Protein AF-A0A8J3BRT6-F1 (afdb_monomer_lite)

Organism: NCBI:txid53372

Foldseek 3Di:
DDDDPPPDDDFPCPPPDPDDDDDDDDDDDDDDDDDDDDDDDDDDDDDDYDDDDDDDDDDPVPPPCPPPPPDDDDDDDQDPDDDEEPQTWDWFAQPLPPGTWIWYFYQQFIWTFGDPVRHTHDIDTPDGGGDEEPVTWDWGPPPPPRHTWIWHDYPVDIDTHHRD

Structure (mmCIF, N/CA/C/O backbone):
data_AF-A0A8J3BRT6-F1
#
_entry.id   AF-A0A8J3BRT6-F1
#
loop_
_atom_site.group_PDB
_atom_site.id
_atom_site.type_symbol
_atom_site.label_atom_id
_atom_site.label_alt_id
_atom_site.label_comp_id
_atom_site.label_asym_id
_atom_site.label_entity_id
_atom_site.label_seq_id
_atom_site.pdbx_PDB_ins_code
_atom_site.Cartn_x
_atom_site.Cartn_y
_atom_site.Cartn_z
_atom_site.occupancy
_atom_site.B_iso_or_equiv
_atom_site.auth_seq_id
_atom_site.auth_comp_id
_atom_site.auth_asym_id
_atom_site.auth_atom_id
_atom_site.pdbx_PDB_model_num
ATOM 1 N N . MET A 1 1 ? -22.783 -34.781 13.303 1.00 38.72 1 MET A N 1
ATOM 2 C CA . MET A 1 1 ? -21.847 -34.398 12.225 1.00 38.72 1 MET A CA 1
ATOM 3 C C . MET A 1 1 ? -21.995 -32.903 12.077 1.00 38.72 1 MET A C 1
ATOM 5 O O . MET A 1 1 ? -22.949 -32.468 11.445 1.00 38.72 1 MET A O 1
ATOM 9 N N . ASP A 1 2 ? -21.157 -32.135 12.764 1.00 39.28 2 ASP A N 1
ATOM 10 C CA . ASP A 1 2 ? -21.361 -30.690 12.859 1.00 39.28 2 ASP A CA 1
ATOM 11 C C . ASP A 1 2 ? -20.908 -29.977 11.587 1.00 39.28 2 ASP A C 1
ATOM 13 O O . ASP A 1 2 ? -19.890 -30.316 10.980 1.00 39.28 2 ASP A O 1
ATOM 17 N N . GLY A 1 3 ? -21.722 -29.020 11.147 1.00 39.62 3 GLY A N 1
ATOM 18 C CA . GLY A 1 3 ? -21.533 -28.342 9.875 1.00 39.62 3 GLY A CA 1
ATOM 19 C C . GLY A 1 3 ? -20.547 -27.187 9.984 1.00 39.62 3 GLY A C 1
ATOM 20 O O . GLY A 1 3 ? -20.805 -26.216 10.691 1.00 39.62 3 GLY A O 1
ATOM 21 N N . VAL A 1 4 ? -19.473 -27.231 9.196 1.00 33.94 4 VAL A N 1
ATOM 22 C CA . VAL A 1 4 ? -18.659 -26.044 8.908 1.00 33.94 4 VAL A CA 1
ATOM 23 C C . VAL A 1 4 ? -19.197 -25.396 7.635 1.00 33.94 4 VAL A C 1
ATOM 25 O O . VAL A 1 4 ? -18.718 -25.649 6.529 1.00 33.94 4 VAL A O 1
ATOM 28 N N . VAL A 1 5 ? -20.221 -24.551 7.787 1.00 37.09 5 VAL A N 1
ATOM 29 C CA . VAL A 1 5 ? -20.625 -23.632 6.715 1.00 37.09 5 VAL A CA 1
ATOM 30 C C . VAL A 1 5 ? -19.534 -22.572 6.597 1.00 37.09 5 VAL A C 1
ATOM 32 O O . VAL A 1 5 ? -19.518 -21.592 7.341 1.00 37.09 5 VAL A O 1
ATOM 35 N N . MET A 1 6 ? -18.601 -22.783 5.668 1.00 33.81 6 MET A N 1
ATOM 36 C CA . MET A 1 6 ? -17.583 -21.796 5.317 1.00 33.81 6 MET A CA 1
ATOM 37 C C . MET A 1 6 ? -18.263 -20.560 4.722 1.00 33.81 6 MET A C 1
ATOM 39 O O . MET A 1 6 ? -18.552 -20.501 3.527 1.00 33.81 6 MET A O 1
ATOM 43 N N . ALA A 1 7 ? -18.539 -19.570 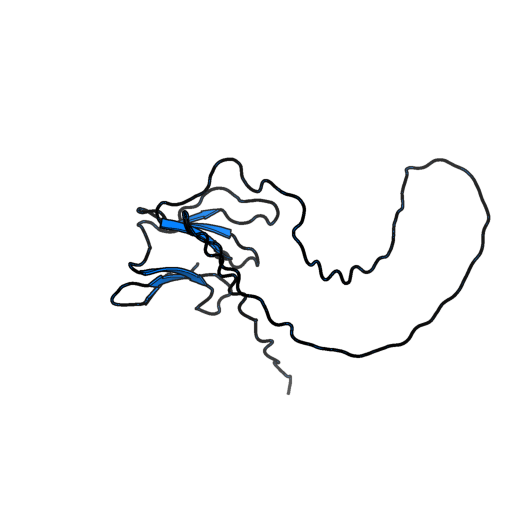5.571 1.00 41.38 7 ALA A N 1
ATOM 44 C CA . ALA A 1 7 ? -19.063 -18.277 5.162 1.00 41.38 7 ALA A CA 1
ATOM 45 C C . ALA A 1 7 ? -18.019 -17.572 4.284 1.00 41.38 7 ALA A C 1
ATOM 47 O O . ALA A 1 7 ? -17.071 -16.967 4.786 1.00 41.38 7 ALA A O 1
ATOM 48 N N . GLY A 1 8 ? -18.179 -17.694 2.963 1.00 35.12 8 GLY A N 1
ATOM 49 C CA . GLY A 1 8 ? -17.242 -17.159 1.981 1.00 35.12 8 GLY A CA 1
ATOM 50 C C . GLY A 1 8 ? -17.027 -15.662 2.181 1.00 35.12 8 GLY A C 1
ATOM 51 O O . GLY A 1 8 ? -17.916 -14.858 1.886 1.00 35.12 8 GLY A O 1
ATOM 52 N N . ARG A 1 9 ? -15.840 -15.291 2.679 1.00 48.44 9 ARG A N 1
ATOM 53 C CA . ARG A 1 9 ? -15.422 -13.895 2.836 1.00 48.44 9 ARG A CA 1
ATOM 54 C C . ARG A 1 9 ? -15.452 -13.239 1.456 1.00 48.44 9 ARG A C 1
ATOM 56 O O . ARG A 1 9 ? -14.611 -13.529 0.610 1.00 48.44 9 ARG A O 1
ATOM 63 N N . LYS A 1 10 ? -16.436 -12.370 1.207 1.00 36.78 10 LYS A N 1
ATOM 64 C CA . LYS A 1 10 ? -16.496 -11.599 -0.039 1.00 36.78 10 LYS A CA 1
ATOM 65 C C . LYS A 1 10 ? -15.313 -10.635 -0.061 1.00 36.78 10 LYS A C 1
ATOM 67 O O . LYS A 1 10 ? -15.332 -9.648 0.673 1.00 36.78 10 LYS A O 1
ATOM 72 N N . ALA A 1 11 ? -14.310 -10.926 -0.888 1.00 34.97 11 ALA A N 1
ATOM 73 C CA . ALA A 1 11 ? -13.155 -10.060 -1.086 1.00 34.97 11 ALA A CA 1
ATOM 74 C C . ALA A 1 11 ? -13.62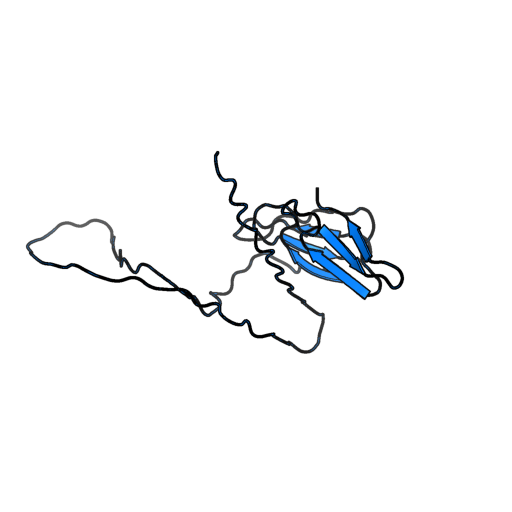4 -8.659 -1.512 1.00 34.97 11 ALA A C 1
ATOM 76 O O . ALA A 1 11 ? -14.137 -8.465 -2.617 1.00 34.97 11 ALA A O 1
ATOM 77 N N . LYS A 1 12 ? -13.485 -7.676 -0.616 1.00 42.06 12 LYS A N 1
ATOM 78 C CA . LYS A 1 12 ? -13.828 -6.276 -0.887 1.00 42.06 12 LYS A CA 1
ATOM 79 C C . LYS A 1 12 ? -12.695 -5.621 -1.673 1.00 42.06 12 LYS A C 1
ATOM 81 O O . LYS A 1 12 ? -11.918 -4.848 -1.125 1.00 42.06 12 LYS A O 1
ATOM 86 N N . ILE A 1 13 ? -12.620 -5.921 -2.968 1.00 36.91 13 ILE A N 1
ATOM 87 C CA . ILE A 1 13 ? -11.727 -5.221 -3.897 1.00 36.91 13 ILE A CA 1
ATOM 88 C C . ILE A 1 13 ? -12.270 -3.798 -4.104 1.00 36.91 13 ILE A C 1
ATOM 90 O O . ILE A 1 13 ? -13.038 -3.528 -5.027 1.00 36.91 13 ILE A O 1
ATOM 94 N N . VAL A 1 14 ? -11.891 -2.881 -3.212 1.00 41.28 14 VAL A N 1
ATOM 95 C CA . VAL A 1 14 ? -12.126 -1.440 -3.366 1.00 41.28 14 VAL A CA 1
ATOM 96 C C . VAL A 1 14 ? -10.985 -0.879 -4.211 1.00 41.28 14 VAL A C 1
ATOM 98 O O . VAL A 1 14 ? -9.990 -0.381 -3.693 1.00 41.28 14 VAL A O 1
ATOM 101 N N . LEU A 1 15 ? -11.103 -1.012 -5.534 1.00 38.66 15 LEU A N 1
ATOM 102 C CA . LEU A 1 15 ? -10.074 -0.577 -6.483 1.00 38.66 15 LEU A CA 1
ATOM 103 C C . LEU A 1 15 ? -10.085 0.955 -6.651 1.00 38.66 15 LEU A C 1
ATOM 105 O O . LEU A 1 15 ? -10.543 1.485 -7.663 1.00 38.66 15 LEU A O 1
ATOM 109 N N . LEU A 1 16 ? -9.608 1.677 -5.635 1.00 42.97 16 LEU A N 1
ATOM 110 C CA . LEU A 1 16 ? -9.593 3.139 -5.614 1.00 42.97 16 LEU A CA 1
ATOM 111 C C . LEU A 1 16 ? -8.412 3.691 -6.435 1.00 42.97 16 LEU A C 1
ATOM 113 O O . LEU A 1 16 ? -7.338 3.986 -5.914 1.00 42.97 16 LEU A O 1
ATOM 117 N N . TYR A 1 17 ? -8.608 3.798 -7.750 1.00 33.19 17 TYR A N 1
ATOM 118 C CA . TYR A 1 17 ? -7.575 4.227 -8.695 1.00 33.19 17 TYR A CA 1
ATOM 119 C C . TYR A 1 17 ? -7.420 5.760 -8.717 1.00 33.19 17 TYR A C 1
ATOM 121 O O . TYR A 1 17 ? -8.025 6.454 -9.535 1.00 33.19 17 TYR A O 1
ATOM 129 N N . VAL A 1 18 ? -6.604 6.307 -7.809 1.00 39.88 18 VAL A N 1
ATOM 130 C CA . VAL A 1 18 ? -6.270 7.744 -7.781 1.00 39.88 18 VAL A CA 1
ATOM 131 C C . VAL A 1 18 ? -5.159 8.040 -8.795 1.00 39.88 18 VAL A C 1
ATOM 133 O O . VAL A 1 18 ? -3.982 8.154 -8.455 1.00 39.88 18 VAL A O 1
ATOM 136 N N . ALA A 1 19 ? -5.539 8.144 -10.069 1.00 31.02 19 ALA A N 1
ATOM 137 C CA . ALA A 1 19 ? -4.638 8.581 -11.130 1.00 31.02 19 ALA A CA 1
ATOM 138 C C . ALA A 1 19 ? -4.244 10.057 -10.954 1.00 31.02 19 ALA A C 1
ATOM 140 O O . ALA A 1 19 ? -5.091 10.918 -10.702 1.00 31.02 19 ALA A O 1
ATOM 141 N N . ALA A 1 20 ? -2.965 10.371 -11.162 1.00 40.47 20 ALA A N 1
ATOM 142 C CA . ALA A 1 20 ? -2.527 11.753 -11.297 1.00 40.47 20 ALA A CA 1
ATOM 143 C C . ALA A 1 20 ? -3.050 12.332 -12.628 1.00 40.47 20 ALA A C 1
ATOM 145 O O . ALA A 1 20 ? -2.600 11.931 -13.696 1.00 40.47 20 ALA A O 1
ATOM 146 N N . ALA A 1 21 ? -3.986 13.282 -12.532 1.00 38.31 21 ALA A N 1
ATOM 147 C CA . ALA A 1 21 ? -4.524 14.109 -13.619 1.00 38.31 21 ALA A CA 1
ATOM 148 C C . ALA A 1 21 ? -5.131 13.374 -14.843 1.00 38.31 21 ALA A C 1
ATOM 150 O O . ALA A 1 21 ? -4.491 13.231 -15.881 1.00 38.31 21 ALA A O 1
ATOM 151 N N . GLY A 1 22 ? -6.435 13.064 -14.786 1.00 40.47 22 GLY A N 1
ATOM 152 C CA . GLY A 1 22 ? -7.250 12.861 -15.996 1.00 40.47 22 GLY A CA 1
ATOM 153 C C . GLY A 1 22 ? -8.443 11.912 -15.838 1.00 40.47 22 GLY A C 1
ATOM 154 O O . GLY A 1 22 ? -8.255 10.760 -15.483 1.00 40.47 22 GLY A O 1
ATOM 155 N N . ALA A 1 23 ? -9.645 12.402 -16.174 1.00 33.66 23 ALA A N 1
ATOM 156 C CA . ALA A 1 23 ? -10.900 11.656 -16.373 1.00 33.66 23 ALA A CA 1
ATOM 157 C C . ALA A 1 23 ? -11.356 10.682 -15.254 1.00 33.66 23 ALA A C 1
ATOM 159 O O . ALA A 1 23 ? -10.910 9.544 -15.146 1.00 33.66 23 ALA A O 1
ATOM 160 N N . LEU A 1 24 ? -12.375 11.096 -14.491 1.00 31.67 24 LEU A N 1
ATOM 161 C CA . LEU A 1 24 ? -13.097 10.227 -13.557 1.00 31.67 24 LEU A CA 1
ATOM 162 C C . LEU A 1 24 ? -14.055 9.284 -14.312 1.00 31.67 24 LEU A C 1
ATOM 164 O O . LEU A 1 24 ? -14.984 9.752 -14.969 1.00 31.67 24 LEU A O 1
ATOM 168 N N . VAL A 1 25 ? -13.888 7.968 -14.150 1.00 30.73 25 VAL A N 1
ATOM 169 C CA . VAL A 1 25 ? -14.846 6.946 -14.613 1.00 30.73 25 VAL A CA 1
ATOM 170 C C . VAL A 1 25 ? -15.338 6.141 -13.412 1.00 30.73 25 VAL A C 1
ATOM 172 O O . VAL A 1 25 ? -14.550 5.474 -12.748 1.00 30.73 25 VAL A O 1
ATOM 175 N N . VAL A 1 26 ? -16.645 6.190 -13.138 1.00 33.06 26 VAL A N 1
ATOM 176 C CA . VAL A 1 26 ? -17.282 5.449 -12.035 1.00 33.06 26 VAL A CA 1
ATOM 177 C C . VAL A 1 26 ? -18.156 4.325 -12.608 1.00 33.06 26 VAL A C 1
ATOM 179 O O . VAL A 1 26 ? -19.192 4.620 -13.208 1.00 33.06 26 VAL A O 1
ATOM 182 N N . PRO A 1 27 ? -17.792 3.040 -12.443 1.00 33.16 27 PRO A N 1
ATOM 183 C CA . PRO A 1 27 ? -18.670 1.934 -12.810 1.00 33.16 27 PRO A CA 1
ATOM 184 C C . PRO A 1 27 ? -19.831 1.816 -11.808 1.00 33.16 27 PRO A C 1
ATOM 186 O O . PRO A 1 27 ? -19.631 1.847 -10.595 1.00 33.16 27 PRO A O 1
ATOM 189 N N . SER A 1 28 ? -21.058 1.666 -12.312 1.00 32.66 28 SER A N 1
ATOM 190 C CA . SER A 1 28 ? -22.253 1.499 -11.472 1.00 32.66 28 SER A CA 1
ATOM 191 C C . SER A 1 28 ? -22.362 0.078 -10.911 1.00 32.66 28 SER A C 1
ATOM 193 O O . SER A 1 28 ? -22.176 -0.895 -11.639 1.00 32.66 28 SER A O 1
ATOM 195 N N . ALA A 1 29 ? -22.719 -0.051 -9.631 1.00 36.72 29 ALA A N 1
ATOM 196 C CA . ALA A 1 29 ? -22.955 -1.343 -8.989 1.00 36.72 29 ALA A CA 1
ATOM 197 C C . ALA A 1 29 ? -24.405 -1.823 -9.192 1.00 36.72 29 ALA A C 1
ATOM 199 O O . ALA A 1 29 ? -25.350 -1.072 -8.953 1.00 36.72 29 ALA A O 1
ATOM 200 N N . MET A 1 30 ? -24.590 -3.091 -9.576 1.00 27.56 30 MET A N 1
ATOM 201 C CA . MET A 1 30 ? -25.912 -3.732 -9.583 1.00 27.56 30 MET A CA 1
ATOM 202 C C . MET A 1 30 ? -26.313 -4.189 -8.166 1.00 27.56 30 MET A C 1
ATOM 204 O O . MET A 1 30 ? -25.489 -4.798 -7.477 1.00 27.56 30 MET A O 1
ATOM 208 N N . PRO A 1 31 ? -27.561 -3.954 -7.718 1.00 35.59 31 PRO A N 1
ATOM 209 C CA . PRO A 1 31 ? -28.042 -4.419 -6.420 1.00 35.59 31 PRO A CA 1
ATOM 210 C C . PRO A 1 31 ? -28.485 -5.891 -6.457 1.00 35.59 31 PRO A C 1
ATOM 212 O O . PRO A 1 31 ? -29.094 -6.347 -7.423 1.00 35.59 31 PRO A O 1
ATOM 215 N N . ALA A 1 32 ? -28.252 -6.618 -5.362 1.00 32.00 32 ALA A N 1
ATOM 216 C CA . ALA A 1 32 ? -28.839 -7.938 -5.123 1.00 32.00 32 ALA A CA 1
ATOM 217 C C . ALA A 1 32 ? -30.086 -7.813 -4.228 1.00 32.00 32 ALA A C 1
ATOM 219 O O . ALA A 1 32 ? -30.050 -7.123 -3.211 1.00 32.00 32 ALA A O 1
ATOM 220 N N . GLN A 1 33 ? -31.178 -8.481 -4.605 1.00 36.41 33 GLN A N 1
ATOM 221 C CA . GLN A 1 33 ? -32.467 -8.462 -3.900 1.00 36.41 33 GLN A CA 1
ATOM 222 C C . GLN A 1 33 ? -32.576 -9.582 -2.854 1.00 36.41 33 GLN A C 1
ATOM 224 O O . GLN A 1 33 ? -32.190 -10.715 -3.136 1.00 36.41 33 GLN A O 1
ATOM 229 N N . ALA A 1 34 ? -33.169 -9.285 -1.689 1.00 30.05 34 ALA A N 1
ATOM 230 C CA . ALA A 1 34 ? -33.670 -10.288 -0.744 1.00 30.05 34 ALA A CA 1
ATOM 231 C C . ALA A 1 34 ? -34.732 -9.711 0.220 1.00 30.05 34 ALA A C 1
ATOM 233 O O . ALA A 1 34 ? -34.503 -8.712 0.896 1.00 30.05 34 ALA A O 1
ATOM 234 N N . GLY A 1 35 ? -35.862 -10.412 0.323 1.00 29.17 35 GLY A N 1
ATOM 235 C CA . GLY A 1 35 ? -36.868 -10.364 1.397 1.00 29.17 35 GLY A CA 1
ATOM 236 C C . GLY A 1 35 ? -37.467 -11.780 1.546 1.00 29.17 35 GLY A C 1
ATOM 237 O O . GLY A 1 35 ? -36.922 -12.687 0.908 1.00 29.17 35 GLY A O 1
ATOM 238 N N . PRO A 1 36 ? -38.573 -12.025 2.289 1.00 44.12 36 PRO A N 1
ATOM 239 C CA . PRO A 1 36 ? -39.491 -11.075 2.941 1.00 44.12 36 PRO A CA 1
ATOM 240 C C . PRO A 1 36 ? -39.799 -11.408 4.433 1.00 44.12 36 PRO A C 1
ATOM 242 O O . PRO A 1 36 ? -39.259 -12.358 4.991 1.00 44.12 36 PRO A O 1
ATOM 245 N N . GLY A 1 37 ? -40.728 -10.673 5.069 1.00 27.69 37 GLY A N 1
ATOM 246 C CA . GLY A 1 37 ? -41.352 -11.043 6.360 1.00 27.69 37 GLY A CA 1
ATOM 247 C C . GLY A 1 37 ? -42.036 -9.863 7.078 1.00 27.69 37 GLY A C 1
ATOM 248 O O . GLY A 1 37 ? -41.481 -8.770 7.088 1.00 27.69 37 GLY A O 1
ATOM 249 N N . VAL A 1 38 ? -43.235 -10.049 7.659 1.00 33.56 38 VAL A N 1
ATOM 250 C CA . VAL A 1 38 ? -44.072 -8.966 8.244 1.00 33.56 38 VAL A CA 1
ATOM 251 C C . VAL A 1 38 ? -44.927 -9.425 9.443 1.00 33.56 38 VAL A C 1
ATOM 253 O O . VAL A 1 38 ? -45.396 -10.556 9.423 1.00 33.56 38 VAL A O 1
ATOM 256 N N . HIS A 1 39 ? -45.146 -8.553 10.452 1.00 27.64 39 HIS A N 1
ATOM 257 C CA . HIS A 1 39 ? -46.444 -8.161 11.084 1.00 27.64 39 HIS A CA 1
ATOM 258 C C . HIS A 1 39 ? -46.272 -7.450 12.474 1.00 27.64 39 HIS A C 1
ATOM 260 O O . HIS A 1 39 ? -45.217 -7.616 13.084 1.00 27.64 39 HIS A O 1
ATOM 266 N N . PRO A 1 40 ? -47.242 -6.627 12.975 1.00 47.88 40 PRO A N 1
ATOM 267 C CA . PRO A 1 40 ? -47.019 -5.660 14.080 1.00 47.88 40 PRO A CA 1
ATOM 268 C C . PRO A 1 40 ? -48.027 -5.677 15.273 1.00 47.88 40 PRO A C 1
ATOM 270 O O . PRO A 1 40 ? -49.058 -6.342 15.225 1.00 47.88 40 PRO A O 1
ATOM 273 N N . ALA A 1 41 ? -47.762 -4.855 16.308 1.00 30.38 41 ALA A N 1
ATOM 274 C CA . ALA A 1 41 ? -48.606 -4.579 17.495 1.00 30.38 41 ALA A CA 1
ATOM 275 C C . ALA A 1 41 ? -48.482 -3.097 17.972 1.00 30.38 41 ALA A C 1
ATOM 277 O O . ALA A 1 41 ? -47.582 -2.401 17.501 1.00 30.38 41 ALA A O 1
ATOM 278 N N . ALA A 1 42 ? -49.346 -2.593 18.883 1.00 31.34 42 ALA A N 1
ATOM 279 C CA . ALA A 1 42 ? -49.354 -1.172 19.327 1.00 31.34 42 ALA A CA 1
ATOM 280 C C . ALA A 1 42 ? -50.091 -0.881 20.671 1.00 31.34 42 ALA A C 1
ATOM 282 O O . ALA A 1 42 ? -50.978 -1.648 21.037 1.00 31.34 42 ALA A O 1
ATOM 283 N N . GLY A 1 43 ? -49.831 0.277 21.325 1.00 26.31 43 GLY A N 1
ATOM 284 C CA . GLY A 1 43 ? -50.807 0.929 22.242 1.00 26.31 43 GLY A CA 1
ATOM 285 C C . GLY A 1 43 ? -50.313 1.806 23.428 1.00 26.31 43 GLY A C 1
ATOM 286 O O . GLY A 1 43 ? -49.615 1.294 24.289 1.00 26.31 43 GLY A O 1
ATOM 287 N N . GLY A 1 44 ? -50.780 3.076 23.472 1.00 26.23 44 GLY A N 1
ATOM 288 C CA . GLY A 1 44 ? -51.109 4.012 24.599 1.00 26.23 44 GLY A CA 1
ATOM 289 C C . GLY A 1 44 ? -50.264 4.168 25.894 1.00 26.23 44 GLY A C 1
ATOM 290 O O . GLY A 1 44 ? -49.432 3.339 26.214 1.00 26.23 44 GLY A O 1
ATOM 291 N N . ALA A 1 45 ? -50.474 5.146 26.796 1.00 28.61 45 ALA A N 1
ATOM 292 C CA . ALA A 1 45 ? -51.065 6.508 26.830 1.00 28.61 45 ALA A CA 1
ATOM 293 C C . ALA A 1 45 ? -51.297 6.905 28.326 1.00 28.61 45 ALA A C 1
ATOM 295 O O . ALA A 1 45 ? -51.867 6.108 29.065 1.00 28.61 45 ALA A O 1
ATOM 296 N N . GLY A 1 46 ? -50.915 8.111 28.790 1.00 25.38 46 GLY A N 1
ATOM 297 C CA . GLY A 1 46 ? -51.180 8.598 30.171 1.00 25.38 46 GLY A CA 1
ATOM 298 C C . GLY A 1 46 ? -50.286 9.780 30.613 1.00 25.38 46 GLY A C 1
ATOM 299 O O . GLY A 1 46 ? -49.196 9.928 30.066 1.00 25.38 46 GLY A O 1
ATOM 300 N N . ALA A 1 47 ? -50.721 10.648 31.551 1.00 28.27 47 ALA A N 1
ATOM 301 C CA . ALA A 1 47 ? -50.013 11.911 31.870 1.00 28.27 47 ALA A CA 1
ATOM 302 C C . ALA A 1 47 ? -50.256 12.508 33.284 1.00 28.27 47 ALA A C 1
ATOM 304 O O . ALA A 1 47 ? -51.377 12.449 33.783 1.00 28.27 47 ALA A O 1
ATOM 305 N N . ALA A 1 48 ? -49.225 13.154 33.866 1.00 25.91 48 ALA A N 1
ATOM 306 C CA . ALA A 1 48 ? -49.265 14.177 34.940 1.00 25.91 48 ALA A CA 1
ATOM 307 C C . ALA A 1 48 ? -47.851 14.784 35.191 1.00 25.91 48 ALA A C 1
ATOM 309 O O . ALA A 1 48 ? -46.854 14.226 34.736 1.00 25.91 48 ALA A O 1
ATOM 310 N N . GLY A 1 49 ? -47.741 15.896 35.934 1.00 24.70 49 GLY A N 1
ATOM 311 C CA . GLY A 1 49 ? -46.478 16.525 36.387 1.00 24.70 49 GLY A CA 1
ATOM 312 C C . GLY A 1 49 ? -46.752 17.851 37.124 1.00 24.70 49 GLY A C 1
ATOM 313 O O . GLY A 1 49 ? -47.918 18.089 37.448 1.00 24.70 49 GLY A O 1
ATOM 314 N N . PRO A 1 50 ? -45.774 18.767 37.319 1.00 41.78 50 PRO A N 1
ATOM 315 C CA . PRO A 1 50 ? -44.301 18.673 37.245 1.00 41.78 50 PRO A CA 1
ATOM 316 C C . PRO A 1 50 ? -43.709 18.891 38.684 1.00 41.78 50 PRO A C 1
ATOM 318 O O . PRO A 1 50 ? -44.359 18.462 39.627 1.00 41.78 50 PRO A O 1
ATOM 321 N N . VAL A 1 51 ? -42.538 19.459 39.049 1.00 28.41 51 VAL A N 1
ATOM 322 C CA . VAL A 1 51 ? -41.380 20.135 38.405 1.00 28.41 51 VAL A CA 1
ATOM 323 C C . VAL A 1 51 ? -40.114 19.906 39.273 1.00 28.41 51 VAL A C 1
ATOM 325 O O . VAL A 1 51 ? -40.209 20.019 40.495 1.00 28.41 51 VAL A O 1
ATOM 328 N N . ARG A 1 52 ? -38.915 19.72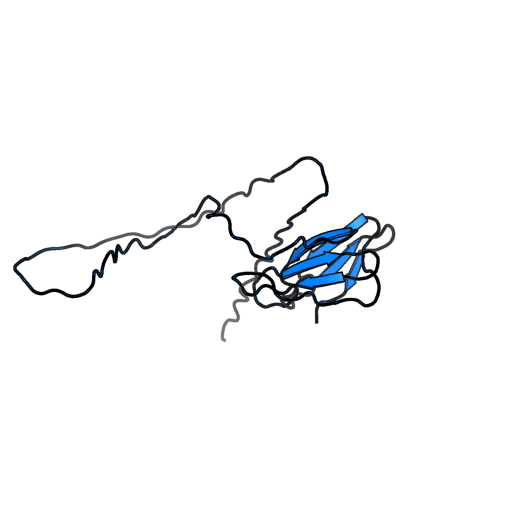7 38.684 1.00 28.41 52 ARG A N 1
ATOM 329 C CA . ARG A 1 52 ? -37.618 20.258 39.196 1.00 28.41 52 ARG A CA 1
ATOM 330 C C . ARG A 1 52 ? -36.514 20.141 38.133 1.00 28.41 52 ARG A C 1
ATOM 332 O O . ARG A 1 52 ? -36.576 19.267 37.278 1.00 28.41 52 ARG A O 1
ATOM 339 N N . HIS A 1 53 ? -35.518 21.029 38.178 1.00 36.78 53 HIS A N 1
ATOM 340 C CA . HIS A 1 53 ? -34.427 21.074 37.195 1.00 36.78 53 HIS A CA 1
ATOM 341 C C . HIS A 1 53 ? -33.425 19.924 37.372 1.00 36.78 53 HIS A C 1
ATOM 343 O O . HIS A 1 53 ? -32.788 19.830 38.420 1.00 36.78 53 HIS A O 1
ATOM 349 N N . GLN A 1 54 ? -33.186 19.166 36.300 1.00 27.03 54 GLN A N 1
ATOM 350 C CA . GLN A 1 54 ? -31.864 18.628 35.960 1.00 27.03 54 GLN A CA 1
ATOM 351 C C . GLN A 1 54 ? -31.617 18.755 34.446 1.00 27.03 54 GLN A C 1
ATOM 353 O O . GLN A 1 54 ? -32.469 19.249 33.708 1.00 27.03 54 GLN A O 1
ATOM 358 N N . GLN A 1 55 ? -30.394 18.427 34.030 1.00 28.30 55 GLN A N 1
ATOM 359 C CA . GLN A 1 55 ? -29.799 18.737 32.726 1.00 28.30 55 GLN A CA 1
ATOM 360 C C . GLN A 1 55 ? -30.597 18.160 31.540 1.00 28.30 55 GLN A C 1
ATOM 362 O O . GLN A 1 55 ? -31.259 17.131 31.659 1.00 28.30 55 GLN A O 1
ATOM 367 N N . SER A 1 56 ? -30.527 18.831 30.386 1.00 37.59 56 SER A N 1
ATOM 368 C CA . SER A 1 56 ? -31.340 18.547 29.196 1.00 37.59 56 SER A CA 1
ATOM 369 C C . SER A 1 56 ? -30.963 17.230 28.506 1.00 37.59 56 SER A C 1
ATOM 371 O O . SER A 1 56 ? -30.203 17.213 27.537 1.00 37.59 56 SER A O 1
ATOM 373 N N . ALA A 1 57 ? -31.525 16.127 28.993 1.00 36.41 57 ALA A N 1
ATOM 374 C CA . ALA A 1 57 ? -31.500 14.834 28.326 1.00 36.41 57 ALA A CA 1
ATOM 375 C C . ALA A 1 57 ? -32.694 14.676 27.370 1.00 36.41 57 ALA A C 1
ATOM 377 O O . ALA A 1 57 ? -33.824 15.014 27.715 1.00 36.41 57 ALA A O 1
ATOM 378 N N . GLY A 1 58 ? -32.447 14.063 26.209 1.00 28.33 58 GLY A N 1
ATOM 379 C CA . GLY A 1 58 ? -33.493 13.433 25.403 1.00 28.33 58 GLY A CA 1
ATOM 380 C C . GLY A 1 58 ? -33.873 14.135 24.100 1.00 28.33 58 GLY A C 1
ATOM 381 O O . GLY A 1 58 ? -34.862 14.853 24.028 1.00 28.33 58 GLY A O 1
ATOM 382 N N . LEU A 1 59 ? -33.231 13.701 23.016 1.00 38.12 59 LEU A N 1
ATOM 383 C CA . LEU A 1 59 ? -33.997 13.017 21.975 1.00 38.12 59 LEU A CA 1
ATOM 384 C C . LEU A 1 59 ? -33.437 11.604 21.805 1.00 38.12 59 LEU A C 1
ATOM 386 O O . LEU A 1 59 ? -32.630 11.336 20.920 1.00 38.12 59 LEU A O 1
ATOM 390 N N . SER A 1 60 ? -33.913 10.674 22.640 1.00 45.84 60 SER A N 1
ATOM 391 C CA . SER A 1 60 ? -33.889 9.252 22.280 1.00 45.84 60 SER A CA 1
ATOM 392 C C . SER A 1 60 ? -34.999 9.005 21.253 1.00 45.84 60 SER A C 1
ATOM 394 O O . SER A 1 60 ? -36.026 8.388 21.527 1.00 45.84 60 SER A O 1
ATOM 396 N N . ALA A 1 61 ? -34.819 9.574 20.061 1.00 39.69 61 ALA A N 1
ATOM 397 C CA . ALA A 1 61 ? -35.609 9.207 18.903 1.00 39.69 61 ALA A CA 1
ATOM 398 C C . ALA A 1 61 ? -35.084 7.852 18.428 1.00 39.69 61 ALA A C 1
ATOM 400 O O . ALA A 1 61 ? -34.069 7.777 17.738 1.00 39.69 61 ALA A O 1
ATOM 401 N N . GLY A 1 62 ? -35.770 6.781 18.831 1.00 40.94 62 GLY A N 1
ATOM 402 C CA . GLY A 1 62 ? -35.519 5.413 18.386 1.00 40.94 62 GLY A CA 1
ATOM 403 C C . GLY A 1 62 ? -35.866 5.202 16.912 1.00 40.94 62 GLY A C 1
ATOM 404 O O . GLY A 1 62 ? -36.679 4.342 16.585 1.00 40.94 62 GLY A O 1
ATOM 405 N N . VAL A 1 63 ? -35.250 5.970 16.013 1.00 38.81 63 VAL A N 1
ATOM 406 C CA . VAL A 1 63 ? -35.142 5.584 14.610 1.00 38.81 63 VAL A CA 1
ATOM 407 C C . VAL A 1 63 ? -34.118 4.462 14.567 1.00 38.81 63 VAL A C 1
ATOM 409 O O . VAL A 1 63 ? -32.912 4.698 14.636 1.00 38.81 63 VAL A O 1
ATOM 412 N N . ALA A 1 64 ? -34.605 3.228 14.453 1.00 41.66 64 ALA A N 1
ATOM 413 C CA . ALA A 1 64 ? -33.788 2.125 13.980 1.00 41.66 64 ALA A CA 1
ATOM 414 C C . ALA A 1 64 ? -33.351 2.476 12.554 1.00 41.66 64 ALA A C 1
ATOM 416 O O . ALA A 1 64 ? -34.089 2.263 11.594 1.00 41.66 64 ALA A O 1
ATOM 417 N N . ALA A 1 65 ? -32.178 3.097 12.432 1.00 41.12 65 ALA A N 1
ATOM 418 C CA . ALA A 1 65 ? -31.633 3.525 11.161 1.00 41.12 65 ALA A CA 1
ATOM 419 C C . ALA A 1 65 ? -31.210 2.291 10.356 1.00 41.12 65 ALA A C 1
ATOM 421 O O . ALA A 1 65 ? -30.034 1.935 10.292 1.00 41.12 65 ALA A O 1
ATOM 422 N N . THR A 1 66 ? -32.174 1.684 9.661 1.00 48.44 66 THR A N 1
ATOM 423 C CA . THR A 1 66 ? -31.968 0.872 8.454 1.00 48.44 66 THR A CA 1
ATOM 424 C C . THR A 1 66 ? -31.490 1.784 7.318 1.00 48.44 66 THR A C 1
ATOM 426 O O . THR A 1 66 ? -32.096 1.877 6.252 1.00 48.44 66 THR A O 1
ATOM 429 N N . GLY A 1 67 ? -30.436 2.548 7.606 1.00 42.44 67 GLY A N 1
ATOM 430 C CA . GLY A 1 67 ? -29.913 3.622 6.792 1.00 42.44 67 GLY A CA 1
ATOM 431 C C . GLY A 1 67 ? -29.129 3.044 5.636 1.00 42.44 67 GLY A C 1
ATOM 432 O O . GLY A 1 67 ? -27.919 2.851 5.727 1.00 42.44 67 GLY A O 1
ATOM 433 N N . THR A 1 68 ? -29.815 2.825 4.519 1.00 57.00 68 THR A N 1
ATOM 434 C CA . THR A 1 68 ? -29.190 2.732 3.201 1.00 57.00 68 THR A CA 1
ATOM 435 C C . THR A 1 68 ? -28.622 4.111 2.849 1.00 57.00 68 THR A C 1
ATOM 437 O O . THR A 1 68 ? -29.220 4.856 2.079 1.00 57.00 68 THR A O 1
ATOM 440 N N . GLY A 1 69 ? -27.521 4.503 3.495 1.00 52.34 69 GLY A N 1
ATOM 441 C CA . GLY A 1 69 ? -26.913 5.825 3.362 1.00 52.34 69 GLY A CA 1
ATOM 442 C C . GLY A 1 69 ? -26.330 6.026 1.966 1.00 52.34 69 GLY A C 1
ATOM 443 O O . GLY A 1 69 ? -25.181 5.679 1.715 1.00 52.34 69 GLY A O 1
ATOM 444 N N . THR A 1 70 ? -27.123 6.576 1.047 1.00 73.12 70 THR A N 1
ATOM 445 C CA . THR A 1 70 ? -26.756 6.780 -0.364 1.00 73.12 70 THR A CA 1
ATOM 446 C C . THR A 1 70 ? -25.939 8.060 -0.582 1.00 73.12 70 THR A C 1
ATOM 448 O O . THR A 1 70 ? -26.238 8.840 -1.485 1.00 73.12 70 THR A O 1
ATOM 451 N N . GLY A 1 71 ? -24.938 8.328 0.260 1.00 80.06 71 GLY A N 1
ATOM 452 C CA . GLY A 1 71 ? -24.150 9.559 0.189 1.00 80.06 71 GLY A CA 1
ATOM 453 C C . GLY A 1 71 ? -22.963 9.593 1.149 1.00 80.06 71 GLY A C 1
ATOM 454 O O . GLY A 1 71 ? -22.844 8.760 2.045 1.00 80.06 71 GLY A O 1
ATOM 455 N N . PHE A 1 72 ? -22.083 10.572 0.942 1.00 86.81 72 PHE A N 1
ATOM 456 C CA . PHE A 1 72 ? -20.938 10.841 1.812 1.00 86.81 72 PHE A CA 1
ATOM 457 C C . PHE A 1 72 ? -21.339 11.693 3.026 1.00 86.81 72 PHE A C 1
ATOM 459 O O . PHE A 1 72 ? -22.328 12.425 2.983 1.00 86.81 72 PHE A O 1
ATOM 466 N N . GLY A 1 73 ? -20.563 11.586 4.108 1.00 89.69 73 GLY A N 1
ATOM 467 C CA . GLY A 1 73 ? -20.708 12.422 5.303 1.00 89.69 73 GLY A CA 1
ATOM 468 C C . GLY A 1 73 ? -20.090 13.817 5.146 1.00 89.69 73 GLY A C 1
ATOM 469 O O . GLY A 1 73 ? -19.796 14.270 4.040 1.00 89.69 73 GLY A O 1
ATOM 470 N N . LEU A 1 74 ? -19.873 14.492 6.277 1.00 93.31 74 LEU A N 1
ATOM 471 C CA . LEU A 1 74 ? -19.102 15.738 6.323 1.00 93.31 74 LEU A CA 1
ATOM 472 C C . LEU A 1 74 ? -17.610 15.474 6.055 1.00 93.31 74 LEU A C 1
ATOM 474 O O . LEU A 1 74 ? -17.112 14.372 6.274 1.00 93.31 74 LEU A O 1
ATOM 478 N N . THR A 1 75 ? -16.890 16.500 5.600 1.00 92.75 75 THR A N 1
ATOM 479 C CA . THR A 1 75 ? -15.439 16.434 5.375 1.00 92.75 75 THR A CA 1
ATOM 480 C C . THR A 1 75 ? -14.673 16.354 6.697 1.00 92.75 75 THR A C 1
ATOM 482 O O . THR A 1 75 ? -14.871 17.189 7.578 1.00 92.75 75 THR A O 1
ATOM 485 N N . GLU A 1 76 ? -13.731 15.415 6.794 1.00 94.38 76 GLU A N 1
ATOM 486 C CA . GLU A 1 76 ? -12.841 15.229 7.946 1.00 94.38 76 GLU A CA 1
ATOM 487 C C . GLU A 1 76 ? -11.363 15.281 7.525 1.00 94.38 76 GLU A C 1
ATOM 489 O O . GLU A 1 76 ? -10.984 14.765 6.472 1.00 94.38 76 GLU A O 1
ATOM 494 N N . THR A 1 77 ? -10.498 15.848 8.372 1.00 95.25 77 THR A N 1
ATOM 495 C CA . THR A 1 77 ? -9.045 15.908 8.130 1.00 95.25 77 THR A CA 1
ATOM 496 C C . THR A 1 77 ? -8.338 14.741 8.817 1.00 95.25 77 THR A C 1
ATOM 498 O O . THR A 1 77 ? -8.030 14.802 10.003 1.00 95.25 77 THR A O 1
ATOM 501 N N . TRP A 1 78 ? -8.048 13.679 8.061 1.00 94.62 78 TRP A N 1
ATOM 502 C CA . TRP A 1 78 ? -7.438 12.447 8.589 1.00 94.62 78 TRP A CA 1
ATOM 503 C C . TRP A 1 78 ? -5.908 12.503 8.754 1.00 94.62 78 TRP A C 1
ATOM 505 O O . TRP A 1 78 ? -5.317 11.627 9.387 1.00 94.62 78 TRP A O 1
ATOM 515 N N . THR A 1 79 ? -5.241 13.520 8.198 1.00 92.12 79 THR A N 1
ATOM 516 C CA . THR A 1 79 ? -3.823 13.810 8.456 1.00 92.12 79 THR A CA 1
ATOM 517 C C . THR A 1 79 ? -3.485 15.264 8.107 1.00 92.12 79 THR A C 1
ATOM 519 O O . THR A 1 79 ? -4.173 15.879 7.294 1.00 92.12 79 THR A O 1
ATOM 522 N N . ASN A 1 80 ? -2.420 15.808 8.702 1.00 90.75 80 ASN A N 1
ATOM 523 C CA . ASN A 1 80 ? -1.920 17.152 8.403 1.00 90.75 80 ASN A CA 1
ATOM 524 C C . ASN A 1 80 ? -0.695 17.075 7.480 1.00 90.75 80 ASN A C 1
ATOM 526 O O . ASN A 1 80 ? 0.255 16.342 7.757 1.00 90.75 80 ASN A O 1
ATOM 530 N N . GLY A 1 81 ? -0.708 17.871 6.407 1.00 87.06 81 GLY A N 1
ATOM 531 C CA . GLY A 1 81 ? 0.298 17.820 5.343 1.00 87.06 81 GLY A CA 1
ATOM 532 C C . GLY A 1 81 ? 0.036 16.707 4.320 1.00 87.06 81 GLY A C 1
ATOM 533 O O . GLY A 1 81 ? -0.656 15.729 4.595 1.00 87.06 81 GLY A O 1
ATOM 534 N N . GLY A 1 82 ? 0.578 16.872 3.111 1.00 90.44 82 GLY A N 1
ATOM 535 C CA . GLY A 1 82 ? 0.401 15.905 2.027 1.00 90.44 82 GLY A CA 1
ATOM 536 C C . GLY A 1 82 ? 1.059 14.554 2.325 1.00 90.44 82 GLY A C 1
ATOM 537 O O . GLY A 1 82 ? 2.157 14.494 2.878 1.00 90.44 82 GLY A O 1
ATOM 538 N N . TYR A 1 83 ? 0.398 13.471 1.918 1.00 93.94 83 TYR A N 1
ATOM 539 C CA . TYR A 1 83 ? 0.948 12.118 1.942 1.00 93.94 83 TYR A CA 1
ATOM 540 C C . TYR A 1 83 ? 0.709 11.464 0.581 1.00 93.94 83 TYR A C 1
ATOM 542 O O . TYR A 1 83 ? -0.411 11.077 0.258 1.00 93.94 83 TYR A O 1
ATOM 550 N N . TYR A 1 84 ? 1.759 11.427 -0.236 1.00 95.31 84 TYR A N 1
ATOM 551 C CA . TYR A 1 84 ? 1.756 10.886 -1.592 1.00 95.31 84 TYR A CA 1
ATOM 552 C C . TYR A 1 84 ? 3.131 10.295 -1.925 1.00 95.31 84 TYR A C 1
ATOM 554 O O . TYR A 1 84 ? 4.119 10.644 -1.276 1.00 95.31 84 TYR A O 1
ATOM 562 N N . GLY A 1 85 ? 3.192 9.398 -2.911 1.00 94.56 85 GLY A N 1
ATOM 563 C CA . GLY A 1 85 ? 4.440 8.792 -3.387 1.00 94.56 85 GLY A CA 1
ATOM 564 C C . GLY A 1 85 ? 4.667 8.979 -4.883 1.00 94.56 85 GLY A C 1
ATOM 565 O O . GLY A 1 85 ? 3.709 9.119 -5.643 1.00 94.56 85 GLY A O 1
ATOM 566 N N . ASP A 1 86 ? 5.935 8.940 -5.300 1.00 96.00 86 ASP A N 1
ATOM 567 C CA . ASP A 1 86 ? 6.387 9.194 -6.681 1.00 96.00 86 ASP A CA 1
ATOM 568 C C . ASP A 1 86 ? 5.662 8.375 -7.765 1.00 96.00 86 ASP A C 1
ATOM 570 O O . ASP A 1 86 ? 5.587 8.790 -8.921 1.00 96.00 86 ASP A O 1
ATOM 574 N N . ARG A 1 87 ? 5.197 7.169 -7.415 1.00 95.56 87 ARG A N 1
ATOM 575 C CA . ARG A 1 87 ? 4.548 6.204 -8.317 1.00 95.56 87 ARG A CA 1
ATOM 576 C C . ARG A 1 87 ? 3.058 6.019 -8.034 1.00 95.56 87 ARG A C 1
ATOM 578 O O . ARG A 1 87 ? 2.386 5.350 -8.814 1.00 95.56 87 ARG A O 1
ATOM 585 N N . GLY A 1 88 ? 2.541 6.582 -6.941 1.00 94.50 88 GLY A N 1
ATOM 586 C CA . GLY A 1 88 ? 1.126 6.502 -6.586 1.00 94.50 88 GLY A CA 1
ATOM 587 C C . GLY A 1 88 ? 0.845 6.481 -5.085 1.00 94.50 88 GLY A C 1
ATOM 588 O O . GLY A 1 88 ? 1.729 6.264 -4.251 1.00 94.50 88 GLY A O 1
ATOM 589 N N . THR A 1 89 ? -0.433 6.691 -4.769 1.00 96.25 89 THR A N 1
ATOM 590 C CA . THR A 1 89 ? -1.008 6.627 -3.419 1.00 96.25 89 THR A CA 1
ATOM 591 C C . THR A 1 89 ? -2.214 5.699 -3.458 1.00 96.25 89 THR A C 1
ATOM 593 O O . THR A 1 89 ? -3.050 5.816 -4.352 1.00 96.25 89 THR A O 1
ATOM 596 N N . PHE A 1 90 ? -2.293 4.782 -2.503 1.00 97.31 90 PHE A N 1
ATOM 597 C CA . PHE A 1 90 ? -3.268 3.700 -2.450 1.00 97.31 90 PHE A CA 1
ATOM 598 C C . PHE A 1 90 ? -3.859 3.606 -1.041 1.00 97.31 90 PHE A C 1
ATOM 600 O O . PHE A 1 90 ? -3.238 4.040 -0.070 1.00 97.31 90 PHE A O 1
ATOM 607 N N . PHE A 1 91 ? -5.046 3.013 -0.928 1.00 96.88 91 PHE A N 1
ATOM 608 C CA . PHE A 1 91 ? -5.703 2.755 0.353 1.00 96.88 91 PHE A CA 1
ATOM 609 C C . PHE A 1 91 ? -6.132 1.291 0.408 1.00 96.88 91 PHE A C 1
ATOM 611 O O . PHE A 1 91 ? -6.967 0.866 -0.391 1.00 96.88 91 PHE A O 1
ATOM 618 N N . ALA A 1 92 ? -5.532 0.514 1.309 1.00 96.50 92 ALA A N 1
ATOM 619 C CA . ALA A 1 92 ? -5.744 -0.928 1.417 1.00 96.50 92 ALA A CA 1
ATOM 620 C C . ALA A 1 92 ? -5.422 -1.425 2.832 1.00 96.50 92 ALA A C 1
ATOM 622 O O . ALA A 1 92 ? -4.572 -0.857 3.507 1.00 96.50 92 ALA A O 1
ATOM 623 N N . ASP A 1 93 ? -6.098 -2.481 3.277 1.00 97.81 93 ASP A N 1
ATOM 624 C CA . ASP A 1 93 ? -5.888 -3.099 4.592 1.00 97.81 93 ASP A CA 1
ATOM 625 C C . ASP A 1 93 ? -4.633 -3.984 4.568 1.00 97.81 93 ASP A C 1
ATOM 627 O O . ASP A 1 93 ? -4.715 -5.193 4.368 1.00 97.81 93 ASP A O 1
ATOM 631 N N . VAL A 1 94 ? -3.448 -3.374 4.665 1.00 97.62 94 VAL A N 1
ATOM 632 C CA . VAL A 1 94 ? -2.161 -4.100 4.636 1.00 97.62 94 VAL A CA 1
ATOM 633 C C . VAL A 1 94 ? -1.783 -4.659 6.013 1.00 97.62 94 VAL A C 1
ATOM 635 O O . VAL A 1 94 ? -0.868 -5.476 6.127 1.00 97.62 94 VAL A O 1
ATOM 638 N N . THR A 1 95 ? -2.480 -4.232 7.068 1.00 97.44 95 THR A N 1
ATOM 639 C CA . THR A 1 95 ? -2.270 -4.680 8.451 1.00 97.44 95 THR A CA 1
ATOM 640 C C . THR A 1 95 ? -3.170 -5.845 8.872 1.00 97.44 95 THR A C 1
ATOM 642 O O . THR A 1 95 ? -2.768 -6.612 9.747 1.00 97.44 95 THR A O 1
ATOM 645 N N . GLY A 1 96 ? -4.328 -6.031 8.235 1.00 96.62 96 GLY A N 1
ATOM 646 C CA . GLY A 1 96 ? -5.325 -7.052 8.572 1.00 96.62 96 GLY A CA 1
ATOM 647 C C . GLY A 1 96 ? -6.246 -6.670 9.734 1.00 96.62 96 GLY A C 1
ATOM 648 O O . GLY A 1 96 ? -6.794 -7.565 10.381 1.00 96.62 96 GLY A O 1
ATOM 649 N N . ASP A 1 97 ? -6.387 -5.376 10.048 1.00 96.38 97 ASP A N 1
ATOM 650 C CA . ASP A 1 97 ? -7.220 -4.890 11.165 1.00 96.38 97 ASP A CA 1
ATOM 651 C C . ASP A 1 97 ? -8.690 -4.625 10.767 1.00 96.38 97 ASP A C 1
ATOM 653 O O . ASP A 1 97 ? -9.541 -4.376 11.628 1.00 96.38 97 ASP A O 1
ATOM 657 N N . GLY A 1 98 ? -9.011 -4.737 9.473 1.00 94.69 98 GLY A N 1
ATOM 658 C CA . GLY A 1 98 ? -10.324 -4.464 8.893 1.00 94.69 98 GLY A CA 1
ATOM 659 C C . GLY A 1 98 ? -10.470 -3.060 8.295 1.00 94.69 98 GLY A C 1
ATOM 660 O O . GLY A 1 98 ? -11.580 -2.703 7.877 1.00 94.69 98 GLY A O 1
ATOM 661 N N . ARG A 1 99 ? -9.408 -2.243 8.268 1.00 95.00 99 ARG A N 1
ATOM 662 C CA . ARG A 1 99 ? -9.429 -0.842 7.817 1.00 95.00 99 ARG A CA 1
ATOM 663 C C . ARG A 1 99 ? -8.410 -0.595 6.713 1.00 95.00 99 ARG A C 1
ATOM 665 O O . ARG A 1 99 ? -7.338 -1.174 6.684 1.00 95.00 99 ARG A O 1
ATOM 672 N N . ALA A 1 100 ? -8.722 0.333 5.810 1.00 96.31 100 ALA A N 1
ATOM 673 C CA . ALA A 1 100 ? -7.776 0.733 4.776 1.00 96.31 100 ALA A CA 1
ATOM 674 C C . ALA A 1 100 ? -6.678 1.642 5.358 1.00 96.31 100 ALA A C 1
ATOM 676 O O . ALA A 1 100 ? -6.953 2.777 5.757 1.00 96.31 100 ALA A O 1
ATOM 677 N N . ASP A 1 101 ? -5.443 1.151 5.367 1.00 98.12 101 ASP A N 1
ATOM 678 C CA . ASP A 1 101 ? -4.231 1.921 5.637 1.00 98.12 101 ASP A CA 1
ATOM 679 C C . ASP A 1 101 ? -3.876 2.796 4.424 1.00 98.12 101 ASP A C 1
ATOM 681 O O . ASP A 1 101 ? -4.198 2.455 3.282 1.00 98.12 101 ASP A O 1
ATOM 685 N N . ALA A 1 102 ? -3.188 3.919 4.645 1.00 97.88 102 ALA A N 1
ATOM 686 C CA . ALA A 1 102 ? -2.675 4.744 3.554 1.00 97.88 102 ALA A CA 1
ATOM 687 C C . ALA A 1 102 ? -1.295 4.235 3.122 1.00 97.88 102 ALA A C 1
ATOM 689 O O . ALA A 1 102 ? -0.385 4.142 3.945 1.00 97.88 102 ALA A O 1
ATOM 690 N N . VAL A 1 103 ? -1.114 3.950 1.833 1.00 98.31 103 VAL A N 1
ATOM 691 C CA . VAL A 1 103 ? 0.113 3.364 1.276 1.00 98.31 103 VAL A CA 1
ATOM 692 C C . VAL A 1 103 ? 0.652 4.245 0.153 1.00 98.31 103 VAL A C 1
ATOM 694 O O . VAL A 1 103 ? -0.071 4.579 -0.785 1.00 98.31 103 VAL A O 1
ATOM 697 N N . VAL A 1 104 ? 1.934 4.603 0.210 1.00 98.00 104 VAL A N 1
ATOM 698 C CA . VAL A 1 104 ? 2.621 5.367 -0.843 1.00 98.00 104 VAL A CA 1
ATOM 699 C C . VAL A 1 104 ? 3.740 4.549 -1.468 1.00 98.00 104 VAL A C 1
ATOM 701 O O . VAL A 1 104 ? 4.554 3.937 -0.772 1.00 98.00 104 VAL A O 1
ATOM 704 N N . VAL A 1 105 ? 3.797 4.563 -2.799 1.00 97.94 105 VAL A N 1
ATOM 705 C CA . VAL A 1 105 ? 4.833 3.883 -3.579 1.00 97.94 105 VAL A CA 1
ATOM 706 C C . VAL A 1 105 ? 5.786 4.942 -4.122 1.00 97.94 105 VAL A C 1
ATOM 708 O O . VAL A 1 105 ? 5.397 5.775 -4.938 1.00 97.94 105 VAL A O 1
ATOM 711 N N . ASN A 1 106 ? 7.032 4.926 -3.656 1.00 97.50 106 ASN A N 1
ATOM 712 C CA . ASN A 1 106 ? 8.095 5.834 -4.090 1.00 97.50 106 ASN A CA 1
ATOM 713 C C . ASN A 1 106 ? 9.091 5.093 -4.990 1.00 97.50 106 ASN A C 1
ATOM 715 O O . ASN A 1 106 ? 9.049 3.866 -5.115 1.00 97.50 106 ASN A O 1
ATOM 719 N N . ASN A 1 107 ? 10.031 5.825 -5.588 1.00 97.44 107 ASN A N 1
ATOM 720 C CA . ASN A 1 107 ? 11.126 5.217 -6.343 1.00 97.44 107 ASN A CA 1
ATOM 721 C C . ASN A 1 107 ? 12.052 4.357 -5.459 1.00 97.44 107 ASN A C 1
ATOM 723 O O . ASN A 1 107 ? 12.621 3.384 -5.954 1.00 97.44 107 ASN A O 1
ATOM 727 N N . ASP A 1 108 ? 12.188 4.694 -4.172 1.00 97.81 108 ASP A N 1
ATOM 728 C CA . ASP A 1 108 ? 13.126 4.084 -3.220 1.00 97.81 108 ASP A CA 1
ATOM 729 C C . ASP A 1 108 ? 12.484 3.114 -2.211 1.00 97.81 108 ASP A C 1
ATOM 731 O O . ASP A 1 108 ? 13.197 2.280 -1.654 1.00 97.81 108 ASP A O 1
ATOM 735 N N . ARG A 1 109 ? 11.170 3.213 -1.952 1.00 97.69 109 ARG A N 1
ATOM 736 C CA . ARG A 1 109 ? 10.448 2.386 -0.962 1.00 97.69 109 ARG A CA 1
ATOM 737 C C . ARG A 1 109 ? 8.924 2.436 -1.103 1.00 97.69 109 ARG A C 1
ATOM 739 O O . ARG A 1 109 ? 8.363 3.455 -1.509 1.00 97.69 109 ARG A O 1
ATOM 746 N N . ILE A 1 110 ? 8.246 1.391 -0.634 1.00 97.88 110 ILE A N 1
ATOM 747 C CA . ILE A 1 110 ? 6.863 1.498 -0.153 1.00 97.88 110 ILE A CA 1
ATOM 748 C C . ILE A 1 110 ? 6.900 1.972 1.302 1.00 97.88 110 ILE A C 1
ATOM 750 O O . ILE A 1 110 ? 7.656 1.443 2.127 1.00 97.88 110 ILE A O 1
ATOM 754 N N . ALA A 1 111 ? 6.064 2.957 1.617 1.00 98.06 111 ALA A N 1
ATOM 755 C CA . ALA A 1 111 ? 5.807 3.395 2.980 1.00 98.06 111 ALA A CA 1
ATOM 756 C C . ALA A 1 111 ? 4.301 3.381 3.277 1.00 98.06 111 ALA A C 1
ATOM 758 O O . ALA A 1 111 ? 3.484 3.530 2.370 1.00 98.06 111 ALA A O 1
ATOM 759 N N . VAL A 1 112 ? 3.950 3.206 4.549 1.00 98.25 112 VAL A N 1
ATOM 760 C CA . VAL A 1 112 ? 2.570 3.048 5.033 1.00 98.25 112 VAL A CA 1
ATOM 761 C C . VAL A 1 112 ? 2.313 4.026 6.179 1.00 98.25 112 VAL A C 1
ATOM 763 O O . VAL A 1 112 ? 3.222 4.332 6.949 1.00 98.25 112 VAL A O 1
ATOM 766 N N . ARG A 1 113 ? 1.079 4.511 6.321 1.00 98.44 113 ARG A N 1
ATOM 767 C CA . ARG A 1 113 ? 0.547 5.078 7.565 1.00 98.44 113 ARG A CA 1
ATOM 768 C C . ARG A 1 113 ? -0.683 4.277 7.958 1.00 98.44 113 ARG A C 1
ATOM 770 O O . ARG A 1 113 ? -1.670 4.270 7.220 1.00 98.44 113 ARG A O 1
ATOM 777 N N . ARG A 1 114 ? -0.623 3.618 9.117 1.00 97.88 114 ARG A N 1
ATOM 778 C CA . ARG A 1 114 ? -1.721 2.764 9.587 1.00 97.88 114 ARG A CA 1
ATOM 779 C C . ARG A 1 114 ? -2.977 3.574 9.892 1.00 97.88 114 ARG A C 1
ATOM 781 O O . ARG A 1 114 ? -2.877 4.708 10.373 1.00 97.88 114 ARG A O 1
ATOM 788 N N . SER A 1 115 ? -4.143 2.992 9.647 1.00 97.75 115 SER A N 1
ATOM 789 C CA . SER A 1 115 ? -5.432 3.577 10.007 1.00 97.75 115 SER A CA 1
ATOM 790 C C . SER A 1 115 ? -5.696 3.439 11.506 1.00 97.75 115 SER A C 1
ATOM 792 O O . SER A 1 115 ? -5.606 2.353 12.069 1.00 97.75 115 SER A O 1
ATOM 794 N N . THR A 1 116 ? -6.073 4.527 12.179 1.00 96.69 116 THR A N 1
ATOM 795 C CA . THR A 1 116 ? -6.565 4.460 13.571 1.00 96.69 116 THR A CA 1
ATOM 796 C C . THR A 1 116 ? -8.079 4.241 13.642 1.00 96.69 116 THR A C 1
ATOM 798 O O . THR A 1 116 ? -8.633 4.056 14.726 1.00 96.69 116 THR A O 1
ATOM 801 N N . GLY A 1 117 ? -8.766 4.296 12.494 1.00 95.50 117 GLY A N 1
ATOM 802 C CA . GLY A 1 117 ? -10.222 4.414 12.402 1.00 95.50 117 GLY A CA 1
ATOM 803 C C . GLY A 1 117 ? -10.762 5.837 12.612 1.00 95.50 117 GLY A C 1
ATOM 804 O O . GLY A 1 117 ? -11.968 6.024 12.497 1.00 95.50 117 GLY A O 1
ATOM 805 N N . ALA A 1 118 ? -9.897 6.821 12.890 1.00 94.00 118 ALA A N 1
ATOM 806 C CA . ALA A 1 118 ? -10.240 8.245 13.020 1.00 94.00 118 ALA A CA 1
ATOM 807 C C . ALA A 1 118 ? -9.103 9.170 12.518 1.00 94.00 118 ALA A C 1
ATOM 809 O O . ALA A 1 118 ? -8.927 10.288 13.000 1.00 94.00 118 ALA A O 1
ATOM 810 N N . GLY A 1 119 ? -8.262 8.667 11.611 1.00 96.12 119 GLY A N 1
ATOM 811 C CA . GLY A 1 119 ? -7.046 9.324 11.135 1.00 96.12 119 GLY A CA 1
ATOM 812 C C . GLY A 1 119 ? -5.958 8.327 10.729 1.00 96.12 119 GLY A C 1
ATOM 813 O O . GLY A 1 119 ? -6.138 7.110 10.817 1.00 96.12 119 GLY A O 1
ATOM 814 N N . PHE A 1 120 ? -4.810 8.855 10.305 1.00 97.50 120 PHE A N 1
ATOM 815 C CA . PHE A 1 120 ? -3.625 8.072 9.941 1.00 97.50 120 PHE A CA 1
ATOM 816 C C . PHE A 1 120 ? -2.456 8.305 10.904 1.00 97.50 120 PHE A C 1
ATOM 818 O O . PHE A 1 120 ? -2.189 9.436 11.313 1.00 97.50 120 PHE A O 1
ATOM 825 N N . GLY A 1 121 ? -1.748 7.223 11.240 1.00 96.69 121 GLY A N 1
ATOM 826 C CA . GLY A 1 121 ? -0.577 7.233 12.117 1.00 96.69 121 GLY A CA 1
ATOM 827 C C . GLY A 1 121 ? 0.697 7.814 11.487 1.00 96.69 121 GLY A C 1
ATOM 828 O O . GLY A 1 121 ? 0.680 8.464 10.439 1.00 96.69 121 GLY A O 1
ATOM 829 N N . LEU A 1 122 ? 1.834 7.563 12.144 1.00 96.44 122 LEU A N 1
ATOM 830 C CA . LEU A 1 122 ? 3.158 7.930 11.631 1.00 96.44 122 LEU A CA 1
ATOM 831 C C . LEU A 1 122 ? 3.525 7.117 10.380 1.00 96.44 122 LEU A C 1
ATOM 833 O O . LEU A 1 122 ? 2.998 6.031 10.148 1.00 96.44 122 LEU A O 1
ATOM 837 N N . THR A 1 123 ? 4.437 7.657 9.568 1.00 97.44 123 THR A N 1
ATOM 838 C CA . THR A 1 123 ? 4.929 6.981 8.360 1.00 97.44 123 THR A CA 1
ATOM 839 C C . THR A 1 123 ? 5.931 5.882 8.719 1.00 97.44 123 THR A C 1
ATOM 841 O O . THR A 1 123 ? 6.968 6.158 9.317 1.00 97.44 123 THR A O 1
ATOM 844 N N . GLU A 1 124 ? 5.665 4.663 8.266 1.00 97.75 124 GLU A N 1
ATOM 845 C CA . GLU A 1 124 ? 6.516 3.482 8.400 1.00 97.75 124 GLU A CA 1
ATOM 846 C C . GLU A 1 124 ? 7.104 3.086 7.040 1.00 97.75 124 GLU A C 1
ATOM 848 O O . GLU A 1 124 ? 6.400 3.098 6.032 1.00 97.75 124 GLU A O 1
ATOM 853 N N . THR A 1 125 ? 8.374 2.682 6.991 1.00 97.56 125 THR A N 1
ATOM 854 C CA . THR A 1 125 ? 8.989 2.117 5.776 1.00 97.56 125 THR A CA 1
ATOM 855 C C . THR A 1 125 ? 8.784 0.604 5.757 1.00 97.56 125 THR A C 1
ATOM 857 O O . THR A 1 125 ? 9.298 -0.089 6.630 1.00 97.56 125 THR A O 1
ATOM 860 N N . TRP A 1 126 ? 8.053 0.092 4.764 1.00 96.25 126 TRP A N 1
ATOM 861 C CA . TRP A 1 126 ? 7.696 -1.333 4.659 1.00 96.25 126 TRP A CA 1
ATOM 862 C C . TRP A 1 126 ? 8.546 -2.100 3.630 1.00 96.25 126 TRP A C 1
ATOM 864 O O . TRP A 1 126 ? 8.616 -3.330 3.673 1.00 96.25 126 TRP A O 1
ATOM 874 N N . THR A 1 127 ? 9.261 -1.406 2.736 1.00 96.38 127 THR A N 1
ATOM 875 C CA . THR A 1 127 ? 10.302 -2.021 1.896 1.00 96.38 127 THR A CA 1
ATOM 876 C C . THR A 1 127 ? 11.608 -1.233 1.951 1.00 96.38 127 THR A C 1
ATOM 878 O O . THR A 1 127 ? 11.614 -0.009 1.893 1.00 96.38 127 THR A O 1
ATOM 881 N N . ASN A 1 128 ? 12.732 -1.946 2.032 1.00 91.38 128 ASN A N 1
ATOM 882 C CA . ASN A 1 128 ? 14.054 -1.380 1.778 1.00 91.38 128 ASN A CA 1
ATOM 883 C C . ASN A 1 128 ? 14.358 -1.569 0.282 1.00 91.38 128 ASN A C 1
ATOM 885 O O . ASN A 1 128 ? 14.579 -2.703 -0.149 1.00 91.38 128 ASN A O 1
ATOM 889 N N . GLY A 1 129 ? 14.271 -0.496 -0.506 1.00 93.94 129 GLY A N 1
ATOM 890 C CA . GLY A 1 129 ? 14.236 -0.547 -1.970 1.00 93.94 129 GLY A CA 1
ATOM 891 C C . GLY A 1 129 ? 12.811 -0.461 -2.538 1.00 93.94 129 GLY A C 1
ATOM 892 O O . GLY A 1 129 ? 11.844 -0.923 -1.920 1.00 93.94 129 GLY A O 1
ATOM 893 N N . GLY A 1 130 ? 12.684 0.154 -3.718 1.00 94.69 130 GLY A N 1
ATOM 894 C CA . GLY A 1 130 ? 11.408 0.370 -4.401 1.00 94.69 130 GLY A CA 1
ATOM 895 C C . GLY A 1 130 ? 10.749 -0.938 -4.842 1.00 94.69 130 GLY A C 1
ATOM 896 O O . GLY A 1 130 ? 11.424 -1.918 -5.158 1.00 94.69 130 GLY A O 1
ATOM 897 N N . TYR A 1 131 ? 9.416 -0.956 -4.864 1.00 96.94 131 TYR A N 1
ATOM 898 C CA . TYR A 1 131 ? 8.634 -2.109 -5.309 1.00 96.94 131 TYR A CA 1
ATOM 899 C C . TYR A 1 131 ? 7.417 -1.630 -6.107 1.00 96.94 131 TYR A C 1
ATOM 901 O O . TYR A 1 131 ? 6.410 -1.212 -5.542 1.00 96.94 131 TYR A O 1
ATOM 909 N N . TYR A 1 132 ? 7.558 -1.636 -7.431 1.00 97.00 132 TYR A N 1
ATOM 910 C CA . TYR A 1 132 ? 6.547 -1.232 -8.408 1.00 97.00 132 TYR A CA 1
ATOM 911 C C . TYR A 1 132 ? 6.747 -2.017 -9.712 1.00 97.00 132 TYR A C 1
ATOM 913 O O . TYR A 1 132 ? 7.848 -2.506 -9.963 1.00 97.00 132 TYR A O 1
ATOM 921 N N . GLY A 1 133 ? 5.697 -2.150 -10.526 1.00 96.50 133 GLY A N 1
ATOM 922 C CA . GLY A 1 133 ? 5.751 -2.859 -11.813 1.00 96.50 133 GLY A CA 1
ATOM 923 C C . GLY A 1 133 ? 5.672 -1.943 -13.035 1.00 96.50 133 GLY A C 1
ATOM 924 O O . GLY A 1 133 ? 5.062 -0.875 -12.965 1.00 96.50 133 GLY A O 1
ATOM 925 N N . ASP A 1 134 ? 6.234 -2.385 -14.166 1.00 95.94 134 ASP A N 1
ATOM 926 C CA . ASP A 1 134 ? 6.243 -1.647 -15.448 1.00 95.94 134 ASP A CA 1
ATOM 927 C C . ASP A 1 134 ? 4.854 -1.188 -15.930 1.00 95.94 134 ASP A C 1
ATOM 929 O O . ASP A 1 134 ? 4.726 -0.191 -16.640 1.00 95.94 134 ASP A O 1
ATOM 933 N N . ARG A 1 135 ? 3.816 -1.974 -15.618 1.00 96.00 135 ARG A N 1
ATOM 934 C CA . ARG A 1 135 ? 2.431 -1.798 -16.083 1.00 96.00 135 ARG A CA 1
ATOM 935 C C . ARG A 1 135 ? 1.471 -1.391 -14.970 1.00 96.00 135 ARG A C 1
ATOM 937 O O . ARG A 1 135 ? 0.357 -0.967 -15.266 1.00 96.00 135 ARG A O 1
ATOM 944 N N . GLY A 1 136 ? 1.873 -1.528 -13.710 1.00 93.31 136 GLY A N 1
ATOM 945 C CA . GLY A 1 136 ? 1.048 -1.162 -12.568 1.00 93.31 136 GLY A CA 1
ATOM 946 C C . GLY A 1 136 ? 1.524 -1.758 -11.248 1.00 93.31 136 GLY A C 1
ATOM 947 O O . GLY A 1 136 ? 2.277 -2.734 -11.204 1.00 93.31 136 GLY A O 1
ATOM 948 N N . THR A 1 137 ? 1.039 -1.152 -10.169 1.00 96.38 137 THR A N 1
ATOM 949 C CA . THR A 1 137 ? 1.197 -1.615 -8.786 1.00 96.38 137 THR A CA 1
ATOM 950 C C . THR A 1 137 ? -0.179 -1.570 -8.135 1.00 96.38 137 THR A C 1
ATOM 952 O O . THR A 1 137 ? -0.907 -0.595 -8.316 1.00 96.38 137 THR A O 1
ATOM 955 N N . PHE A 1 138 ? -0.548 -2.630 -7.426 1.00 96.88 138 PHE A N 1
ATOM 956 C CA . PHE A 1 138 ? -1.871 -2.837 -6.844 1.00 96.88 138 PHE A CA 1
ATOM 957 C C . PHE A 1 138 ? -1.731 -3.443 -5.445 1.00 96.88 138 PHE A C 1
ATOM 959 O O . PHE A 1 138 ? -0.697 -4.027 -5.124 1.00 96.88 138 PHE A O 1
ATOM 966 N N . PHE A 1 139 ? -2.778 -3.333 -4.630 1.00 96.44 139 PHE A N 1
ATOM 967 C CA . PHE A 1 139 ? -2.821 -3.902 -3.283 1.00 96.44 139 PHE A CA 1
ATOM 968 C C . PHE A 1 139 ? -4.115 -4.698 -3.117 1.00 96.44 139 PHE A C 1
ATOM 970 O O . PHE A 1 139 ? -5.201 -4.152 -3.317 1.00 96.44 139 PHE A O 1
ATOM 977 N N . ALA A 1 140 ? -4.002 -5.992 -2.816 1.00 95.62 140 ALA A N 1
ATOM 978 C CA . ALA A 1 140 ? -5.140 -6.898 -2.671 1.00 95.62 140 ALA A CA 1
ATOM 979 C C . ALA A 1 140 ? -4.747 -8.146 -1.873 1.00 95.62 140 ALA A C 1
ATOM 981 O O . ALA A 1 140 ? -3.629 -8.633 -2.009 1.00 95.62 140 ALA A O 1
ATOM 982 N N . ASP A 1 141 ? -5.675 -8.686 -1.082 1.00 96.56 141 ASP A N 1
ATOM 983 C CA . ASP A 1 141 ? -5.511 -10.000 -0.452 1.00 96.56 141 ASP A CA 1
ATOM 984 C C . ASP A 1 141 ? -5.580 -11.084 -1.540 1.00 96.56 141 ASP A C 1
ATOM 986 O O . ASP A 1 141 ? -6.661 -11.427 -2.028 1.00 96.56 141 ASP A O 1
ATOM 990 N N . VAL A 1 142 ? -4.409 -11.560 -1.980 1.00 96.50 142 VAL A N 1
ATOM 991 C CA . VAL A 1 142 ? -4.273 -12.629 -2.989 1.00 96.50 142 VAL A CA 1
ATOM 992 C C . VAL A 1 142 ? -3.791 -13.944 -2.375 1.00 96.50 142 VAL A C 1
ATOM 994 O O . VAL A 1 142 ? -3.659 -14.945 -3.080 1.00 96.50 142 VAL A O 1
ATOM 997 N N . THR A 1 143 ? -3.532 -13.956 -1.067 1.00 95.00 143 THR A N 1
ATOM 998 C CA . THR A 1 143 ? -3.101 -15.130 -0.300 1.00 95.00 143 THR A CA 1
ATOM 999 C C . THR A 1 143 ? -4.218 -15.742 0.543 1.00 95.00 143 THR A C 1
ATOM 1001 O O . THR A 1 143 ? -4.142 -16.927 0.872 1.00 95.00 143 THR A O 1
ATOM 1004 N N . GLY A 1 144 ? -5.269 -14.977 0.840 1.00 95.38 144 GLY A N 1
ATOM 1005 C CA . GLY A 1 144 ? -6.394 -15.350 1.691 1.00 95.38 144 GLY A CA 1
ATOM 1006 C C . GLY A 1 144 ? -6.124 -15.188 3.189 1.00 95.38 144 GLY A C 1
ATOM 1007 O O . GLY A 1 144 ? -6.900 -15.717 3.990 1.00 95.38 144 GLY A O 1
ATOM 1008 N N . ASP A 1 145 ? -5.039 -14.512 3.586 1.00 95.00 145 ASP A N 1
ATOM 1009 C CA . ASP A 1 145 ? -4.668 -14.349 4.999 1.00 95.00 145 ASP A CA 1
ATOM 1010 C C . ASP A 1 145 ? -5.423 -13.203 5.705 1.00 95.00 145 ASP A C 1
ATOM 1012 O O . ASP A 1 145 ? -5.484 -13.165 6.938 1.00 95.00 145 ASP A O 1
ATOM 1016 N N . GLY A 1 146 ? -6.105 -12.349 4.933 1.00 94.06 146 GLY A N 1
ATOM 1017 C CA . GLY A 1 146 ? -6.846 -11.184 5.409 1.00 94.06 146 GLY A CA 1
ATOM 1018 C C . GLY A 1 146 ? -6.115 -9.852 5.245 1.00 94.06 146 GLY A C 1
ATOM 1019 O O . GLY A 1 146 ? -6.676 -8.837 5.650 1.00 94.06 146 GLY A O 1
ATOM 1020 N N . ARG A 1 147 ? -4.909 -9.828 4.664 1.00 97.19 147 ARG A N 1
ATOM 1021 C CA . ARG A 1 147 ? -4.121 -8.612 4.424 1.00 97.19 147 ARG A CA 1
ATOM 1022 C C . ARG A 1 147 ? -3.917 -8.351 2.938 1.00 97.19 147 ARG A C 1
ATOM 1024 O O . ARG A 1 147 ? -3.800 -9.263 2.131 1.00 97.19 147 ARG A O 1
ATOM 1031 N N . ALA A 1 148 ? -3.830 -7.082 2.566 1.00 97.56 148 ALA A N 1
ATOM 1032 C CA . ALA A 1 148 ? -3.558 -6.671 1.201 1.00 97.56 148 ALA A CA 1
ATOM 1033 C C . ALA A 1 148 ? -2.066 -6.828 0.859 1.00 97.56 148 ALA A C 1
ATOM 1035 O O . ALA A 1 148 ? -1.224 -6.024 1.260 1.00 97.56 148 ALA A O 1
ATOM 1036 N N . ASP A 1 149 ? -1.751 -7.848 0.065 1.00 97.69 149 ASP A N 1
ATOM 1037 C CA . ASP A 1 149 ? -0.425 -8.060 -0.505 1.00 97.69 149 ASP A CA 1
ATOM 1038 C C . ASP A 1 149 ? -0.109 -6.996 -1.572 1.00 97.69 149 ASP A C 1
ATOM 1040 O O . ASP A 1 149 ? -0.996 -6.530 -2.295 1.00 97.69 149 ASP A O 1
ATOM 1044 N N . ALA A 1 150 ? 1.170 -6.644 -1.729 1.00 97.25 150 ALA A N 1
ATOM 1045 C CA . ALA A 1 150 ? 1.618 -5.766 -2.807 1.00 97.25 150 ALA A CA 1
ATOM 1046 C C . ALA A 1 150 ? 1.810 -6.576 -4.100 1.00 97.25 150 ALA A C 1
ATOM 1048 O O . ALA A 1 150 ? 2.637 -7.488 -4.154 1.00 97.25 150 ALA A O 1
ATOM 1049 N N . VAL A 1 151 ? 1.079 -6.223 -5.157 1.00 98.00 151 VAL A N 1
ATOM 1050 C CA . VAL A 1 151 ? 1.078 -6.914 -6.454 1.00 98.00 151 VAL A CA 1
ATOM 1051 C C . VAL A 1 151 ? 1.639 -5.989 -7.532 1.00 98.00 151 VAL A C 1
ATOM 1053 O O . VAL A 1 151 ? 1.099 -4.911 -7.779 1.00 98.00 151 VAL A O 1
ATOM 1056 N N . VAL A 1 152 ? 2.707 -6.411 -8.208 1.00 97.44 152 VAL A N 1
ATOM 1057 C CA . VAL A 1 152 ? 3.341 -5.656 -9.302 1.00 97.44 152 VAL A CA 1
ATOM 1058 C C . VAL A 1 152 ? 3.171 -6.378 -10.632 1.00 97.44 152 VAL A C 1
ATOM 1060 O O . VAL A 1 152 ? 3.440 -7.575 -10.744 1.00 97.44 152 VAL A O 1
ATOM 1063 N N . VAL A 1 153 ? 2.737 -5.640 -11.653 1.00 97.56 153 VAL A N 1
ATOM 1064 C CA . VAL A 1 153 ? 2.560 -6.148 -13.019 1.00 97.56 153 VAL A CA 1
ATOM 1065 C C . VAL A 1 153 ? 3.672 -5.575 -13.888 1.00 97.56 153 VAL A C 1
ATOM 1067 O O . VAL A 1 153 ? 3.751 -4.362 -14.078 1.00 97.56 153 VAL A O 1
ATOM 1070 N N . ASN A 1 154 ? 4.536 -6.443 -14.403 1.00 96.56 154 ASN A N 1
ATOM 1071 C CA . ASN A 1 154 ? 5.639 -6.092 -15.298 1.00 96.56 154 ASN A CA 1
ATOM 1072 C C . ASN A 1 154 ? 5.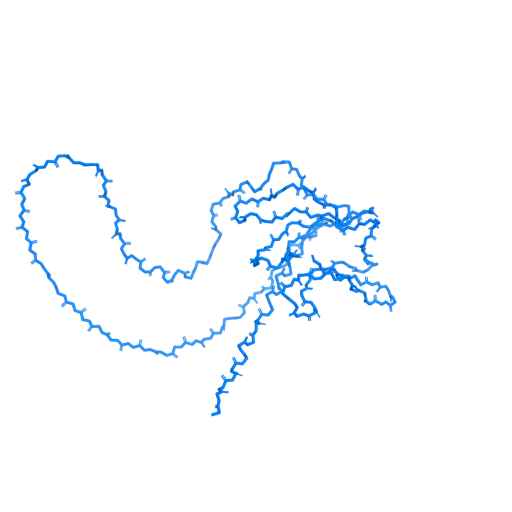294 -6.493 -16.740 1.00 96.56 154 ASN A C 1
ATOM 1074 O O . ASN A 1 154 ? 4.208 -7.010 -17.003 1.00 96.56 154 ASN A O 1
ATOM 1078 N N . ASN A 1 155 ? 6.206 -6.268 -17.685 1.00 97.62 155 ASN A N 1
ATOM 1079 C CA . ASN A 1 155 ? 6.033 -6.757 -19.058 1.00 97.62 155 ASN A CA 1
ATOM 1080 C C . ASN A 1 155 ? 6.161 -8.289 -19.186 1.00 97.62 155 ASN A C 1
ATOM 1082 O O . ASN A 1 155 ? 5.588 -8.864 -20.107 1.00 97.62 155 ASN A O 1
ATOM 1086 N N . ASP A 1 156 ? 6.911 -8.934 -18.290 1.00 97.50 156 ASP A N 1
ATOM 1087 C CA . ASP A 1 156 ? 7.251 -10.364 -18.318 1.00 97.50 156 ASP A CA 1
ATOM 1088 C C . ASP A 1 156 ? 6.448 -11.214 -17.316 1.00 97.50 156 ASP A C 1
ATOM 1090 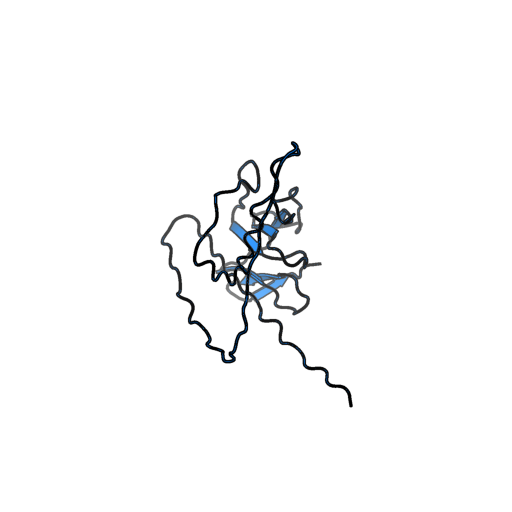O O . ASP A 1 156 ? 6.173 -12.386 -17.572 1.00 97.50 156 ASP A O 1
ATOM 1094 N N . ARG A 1 157 ? 6.088 -10.640 -16.159 1.00 97.81 157 ARG A N 1
AT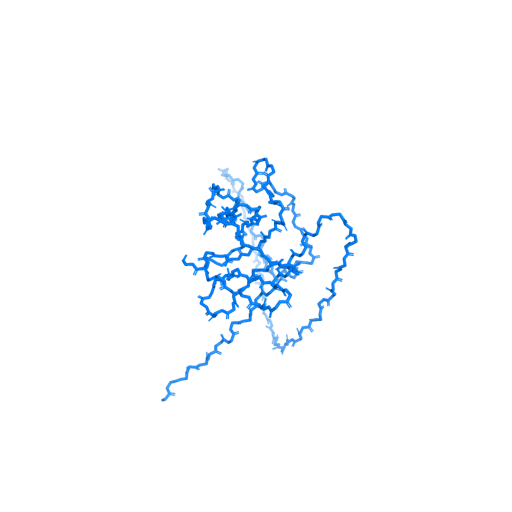OM 1095 C CA . ARG A 1 157 ? 5.490 -11.369 -15.029 1.00 97.81 157 ARG A CA 1
ATOM 1096 C C . ARG A 1 157 ? 4.633 -10.493 -14.120 1.00 97.81 157 ARG A C 1
ATOM 1098 O O . ARG A 1 157 ? 4.904 -9.306 -13.924 1.00 97.81 157 ARG A O 1
ATOM 1105 N N . ILE A 1 158 ? 3.684 -11.133 -13.443 1.00 97.69 158 ILE A N 1
ATOM 1106 C CA . ILE A 1 158 ? 3.110 -10.615 -12.198 1.00 97.69 158 ILE A CA 1
ATOM 1107 C C . ILE A 1 158 ? 3.950 -11.160 -11.039 1.00 97.69 158 ILE A C 1
ATOM 1109 O O . ILE A 1 158 ? 4.270 -12.348 -11.015 1.00 97.69 158 ILE A O 1
ATOM 1113 N N . ALA A 1 159 ? 4.313 -10.306 -10.085 1.00 97.38 159 ALA A N 1
ATOM 1114 C CA . ALA A 1 159 ? 4.957 -10.715 -8.840 1.00 97.38 159 ALA A CA 1
ATOM 1115 C C . ALA A 1 159 ? 4.180 -10.172 -7.634 1.00 97.38 159 ALA A C 1
ATOM 1117 O O . ALA A 1 159 ? 3.528 -9.132 -7.719 1.00 97.38 159 ALA A O 1
ATOM 1118 N N . VAL A 1 160 ? 4.255 -10.894 -6.517 1.00 96.69 160 VAL A N 1
ATOM 1119 C CA . VAL A 1 160 ? 3.563 -10.566 -5.266 1.00 96.69 160 VAL A CA 1
ATOM 1120 C C . VAL A 1 160 ? 4.586 -10.497 -4.139 1.00 96.69 160 VAL A C 1
ATOM 1122 O O . VAL A 1 160 ? 5.433 -11.385 -4.014 1.00 96.69 160 VAL A O 1
ATOM 1125 N N . ARG A 1 161 ? 4.495 -9.466 -3.299 1.00 96.88 161 ARG A N 1
ATOM 1126 C CA . ARG A 1 161 ? 5.216 -9.351 -2.031 1.00 96.88 161 ARG A CA 1
ATOM 1127 C C . ARG A 1 161 ? 4.187 -9.315 -0.914 1.00 96.88 161 ARG A C 1
ATOM 1129 O O . ARG A 1 161 ? 3.372 -8.397 -0.859 1.00 96.88 161 ARG A O 1
ATOM 1136 N N . ARG A 1 162 ? 4.234 -10.329 -0.051 1.00 96.25 162 ARG A N 1
ATOM 1137 C CA . ARG A 1 162 ? 3.234 -10.501 1.000 1.00 96.25 162 ARG A CA 1
ATOM 1138 C C . ARG A 1 162 ? 3.315 -9.427 2.077 1.00 96.25 162 ARG A C 1
ATOM 1140 O O . ARG A 1 162 ? 4.413 -8.945 2.375 1.00 96.25 162 ARG A O 1
ATOM 1147 N N . ALA A 1 163 ? 2.171 -9.116 2.677 1.00 93.38 163 ALA A N 1
ATOM 1148 C CA . ALA A 1 163 ? 2.129 -8.471 3.987 1.00 93.38 163 ALA A CA 1
ATOM 1149 C C . ALA A 1 163 ? 2.679 -9.421 5.079 1.00 93.38 163 ALA A C 1
ATOM 1151 O O . ALA A 1 163 ? 2.805 -10.627 4.852 1.00 93.38 163 ALA A O 1
ATOM 1152 N N . GLN A 1 164 ? 3.063 -8.886 6.245 1.00 85.62 164 GLN A N 1
ATOM 1153 C CA . GLN A 1 164 ? 3.639 -9.621 7.390 1.00 85.62 164 GLN A CA 1
ATOM 1154 C C . GLN A 1 164 ? 3.120 -9.025 8.705 1.00 85.62 164 GLN A C 1
ATOM 1156 O O . GLN A 1 164 ? 3.056 -7.781 8.794 1.00 85.62 164 GLN A O 1
#

Secondary structure (DSSP, 8-state):
-------------------SSS----PPPPPPP-------------------------------------S-------SSS----TTEEEEE-SSSSSS-EEEEE-SS-EEEEEE-SSSEEEEEE--SS----SSEEEEE--SSSSS-EEEEE-SS-EEEE---

Radius of gyration: 23.91 Å; chains: 1; bounding box: 65×56×58 Å

pLDDT: mean 70.37, std 29.88, range [24.7, 98.44]

Sequence (164 aa):
MDGVVMAGRKAKIVLLYVAAAGALVVPSAMPAQAGPGVHPAAGGAGAAGPVRHQQSAGLSAGVAATGTGTGFGLTETWTNGGYYGDRGTFFADVTGDGRADAVVVNNDRIAVRRSTGAGFGLTETWTNGGYYGDRGTFFADVTGDGRADAVVVNNDRIAVRRAQ

InterPro domains:
  IPR013517 FG-GAP repeat [PF13517] (93-152)
  IPR028994 Integrin alpha, N-terminal [SSF69318] (65-156)